Protein AF-A0A5K0YKY2-F1 (afdb_monomer)

Organism: NCBI:txid210225

InterPro domains:
  IPR025886 Phloem protein 2-like [PF14299] (1-164)

Nearest PDB structures (foldseek):
  7yaq-assembly1_A-2  TM=7.823E-01  e=2.676E-05  Cucumis sativus
  7w4b-assembly1_A  TM=7.890E-01  e=4.415E-05  Cucumis sativus
  8jmq-assembly1_B  TM=8.521E-01  e=5.703E-04  Asparagus officinalis
  8jmr-assembly1_B  TM=8.524E-01  e=8.418E-04  Asparagus officinalis
  8jmr-assembly1_A  TM=7.920E-01  e=7.125E-04  Asparagus officinalis

Secondary structure (DSSP, 8-state):
--------SBS--EEEEEEEGGGSPSS-EEEEEEEEE--TT-BSTTSSPEEEEEEETTS-EEEEEEE--S-----TTPPP----S------SS--------TT-------S-PPSPGGGSPEEEGGGTEEEEEEEEEE---STTTT-EEEEEEEE-S---BB--

Sequence (164 aa):
FSQVADLLSVWWLEIRAAIKATELSPHTWYAAYFILKHKEYSSGFNLYPVELAVSKGDGTYVSKREAFIHPDKRRKNTPQPSYAHTPPPYGHIYGWLPDWPRGRRHLMTSSEQPPPSNLRPREGGDDGWMEVEIGEFYTNGGEDGGGEVEFSLLEVNGVVKKGL

pLDDT: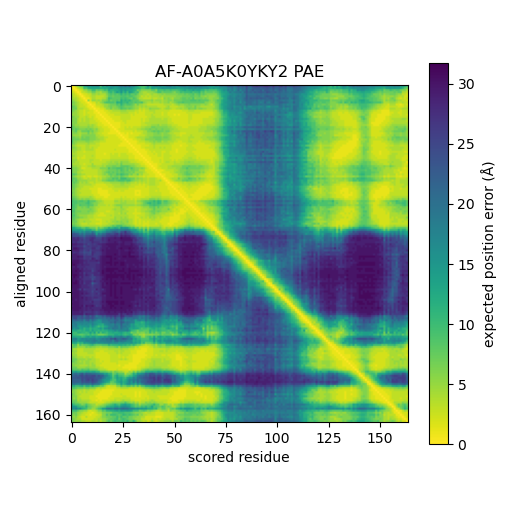 mean 71.1, std 21.6, range [28.22, 95.56]

Structure (mmCIF, N/CA/C/O backbone):
data_AF-A0A5K0YKY2-F1
#
_entry.id   AF-A0A5K0YKY2-F1
#
loop_
_atom_site.group_PDB
_atom_site.id
_atom_site.type_symbol
_atom_site.label_atom_id
_atom_site.label_alt_id
_atom_site.label_comp_id
_atom_site.label_asym_id
_atom_site.label_entity_id
_atom_site.label_seq_id
_atom_site.pdbx_PDB_ins_code
_atom_site.Cartn_x
_atom_site.Cartn_y
_atom_site.Cartn_z
_atom_site.occupancy
_atom_site.B_iso_or_equiv
_atom_site.auth_seq_id
_atom_site.auth_comp_id
_atom_site.auth_asym_id
_atom_site.auth_atom_id
_atom_site.pdbx_PDB_model_num
ATOM 1 N N . PHE A 1 1 ? -11.957 -2.140 -14.488 1.00 56.28 1 PHE A N 1
ATOM 2 C CA . PHE A 1 1 ? -11.502 -0.775 -14.155 1.00 56.28 1 PHE A CA 1
ATOM 3 C C . PHE A 1 1 ? -11.620 0.098 -15.396 1.00 56.28 1 PHE A C 1
ATOM 5 O O . PHE A 1 1 ? -11.141 -0.323 -16.441 1.00 56.28 1 PHE A O 1
ATOM 12 N N . SER A 1 2 ? -12.315 1.240 -15.329 1.00 73.56 2 SER A N 1
ATOM 13 C CA . SER A 1 2 ? -12.506 2.138 -16.487 1.00 73.56 2 SER A CA 1
ATOM 14 C C . SER A 1 2 ? -11.276 3.000 -16.784 1.00 73.56 2 SER A C 1
ATOM 16 O O . SER A 1 2 ? -11.110 3.454 -17.912 1.00 73.56 2 SER A O 1
ATOM 18 N N . GLN A 1 3 ? -10.406 3.201 -15.791 1.00 77.81 3 GLN A N 1
ATOM 19 C CA . GLN A 1 3 ? -9.130 3.905 -15.904 1.00 77.81 3 GLN A CA 1
ATOM 20 C C . GLN A 1 3 ? -8.097 3.211 -15.005 1.00 77.81 3 GLN A C 1
ATOM 22 O O . GLN A 1 3 ? -8.441 2.755 -13.914 1.00 77.81 3 GLN A O 1
ATOM 27 N N . VAL A 1 4 ? -6.854 3.099 -15.479 1.00 79.75 4 VAL A N 1
ATOM 28 C CA . VAL A 1 4 ? -5.704 2.537 -14.748 1.00 79.75 4 VAL A CA 1
ATOM 29 C C . VAL A 1 4 ? -4.495 3.421 -15.054 1.00 79.75 4 VAL A C 1
ATOM 31 O O . VAL A 1 4 ? -4.317 3.822 -16.205 1.00 79.75 4 VAL A O 1
ATOM 34 N N . ALA A 1 5 ? -3.697 3.753 -14.040 1.00 82.88 5 ALA A N 1
ATOM 35 C CA . ALA A 1 5 ? -2.444 4.482 -14.222 1.00 82.88 5 ALA A CA 1
ATOM 36 C C . ALA A 1 5 ? -1.346 3.529 -14.724 1.00 82.88 5 ALA A C 1
ATOM 38 O O . ALA A 1 5 ? -1.293 2.389 -14.280 1.00 82.88 5 ALA A O 1
ATOM 39 N N . ASP A 1 6 ? -0.490 3.995 -15.637 1.00 83.50 6 ASP A N 1
ATOM 40 C CA . ASP A 1 6 ? 0.668 3.240 -16.141 1.00 83.50 6 ASP A CA 1
ATOM 41 C C . ASP A 1 6 ? 1.952 3.968 -15.742 1.00 83.50 6 ASP A C 1
ATOM 43 O O . ASP A 1 6 ? 2.131 5.156 -16.041 1.00 83.50 6 ASP A O 1
ATOM 47 N N . LEU A 1 7 ? 2.843 3.271 -15.041 1.00 85.56 7 LEU A N 1
ATOM 48 C CA . LEU A 1 7 ? 4.088 3.857 -14.562 1.00 85.56 7 LEU A CA 1
ATOM 49 C C . LEU A 1 7 ? 5.164 3.862 -15.660 1.00 85.56 7 LEU A C 1
ATOM 51 O O . LEU A 1 7 ? 5.774 2.837 -15.946 1.00 85.56 7 LEU A O 1
ATOM 55 N N . LEU A 1 8 ? 5.466 5.015 -16.261 1.00 83.19 8 LEU A N 1
ATO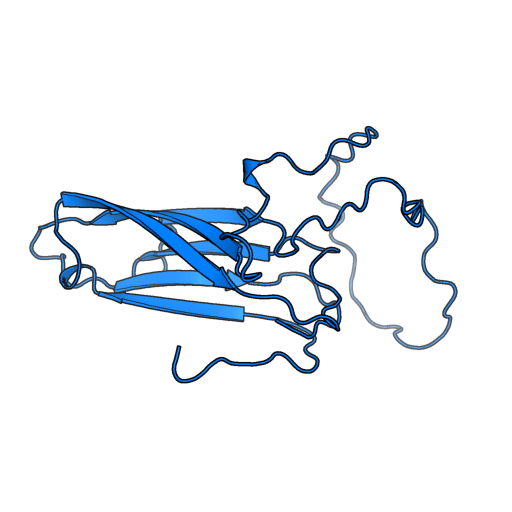M 56 C CA . LEU A 1 8 ? 6.415 5.079 -17.388 1.00 83.19 8 LEU A CA 1
ATOM 57 C C . LEU A 1 8 ? 7.890 4.923 -16.993 1.00 83.19 8 LEU A C 1
ATOM 59 O O . LEU A 1 8 ? 8.603 4.117 -17.584 1.00 83.19 8 LEU A O 1
ATOM 63 N N . SER A 1 9 ? 8.372 5.752 -16.068 1.00 83.06 9 SER A N 1
ATOM 64 C CA . SER A 1 9 ? 9.738 5.718 -15.533 1.00 83.06 9 SER A CA 1
ATOM 65 C C . SER A 1 9 ? 9.829 6.688 -14.360 1.00 83.06 9 SER A C 1
ATOM 67 O O . SER A 1 9 ? 9.892 7.899 -14.569 1.00 83.06 9 SER A O 1
ATOM 69 N N . VAL A 1 10 ? 9.850 6.175 -13.135 1.00 83.00 10 VAL A N 1
ATOM 70 C CA . VAL A 1 10 ? 9.938 6.994 -11.917 1.00 83.00 10 VAL A CA 1
ATOM 71 C C . VAL A 1 10 ? 11.118 6.577 -11.058 1.00 83.00 10 VAL A C 1
ATOM 73 O O . VAL A 1 10 ? 11.549 5.427 -11.093 1.00 83.00 10 VAL A O 1
ATOM 76 N N . TRP A 1 11 ? 11.646 7.526 -10.287 1.00 82.31 11 TRP A N 1
ATOM 77 C CA . TRP A 1 11 ? 12.727 7.278 -9.329 1.00 82.31 11 TRP A CA 1
ATOM 78 C C . TRP A 1 11 ? 12.205 6.876 -7.942 1.00 82.31 11 TRP A C 1
ATOM 80 O O . TRP A 1 11 ? 12.914 6.223 -7.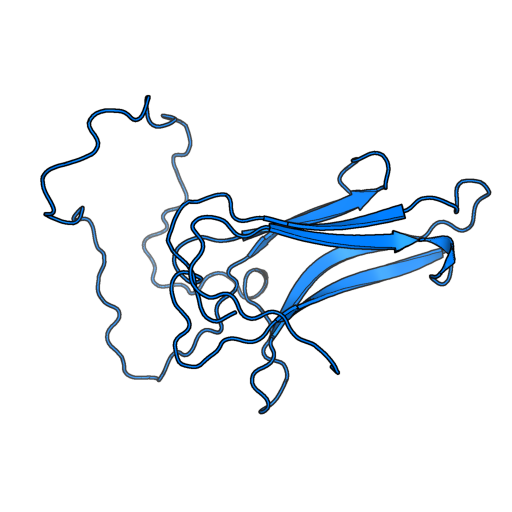181 1.00 82.31 11 TRP A O 1
ATOM 90 N N . TRP A 1 12 ? 10.958 7.243 -7.638 1.00 83.75 12 TRP A N 1
ATOM 91 C CA . TRP A 1 12 ? 10.239 6.884 -6.419 1.00 83.75 12 TRP A CA 1
ATOM 92 C C . TRP A 1 12 ? 8.766 6.608 -6.753 1.00 83.75 12 TRP A C 1
ATOM 94 O O . TRP A 1 12 ? 8.217 7.246 -7.658 1.00 83.75 12 TRP A O 1
ATOM 104 N N . LEU A 1 13 ? 8.146 5.667 -6.043 1.00 86.81 13 LEU A N 1
ATOM 105 C CA . LEU A 1 13 ? 6.720 5.368 -6.124 1.00 86.81 13 LEU A CA 1
ATOM 106 C C . LEU A 1 13 ? 6.090 5.517 -4.739 1.00 86.81 13 LEU A C 1
ATOM 108 O O . LEU A 1 13 ? 6.547 4.918 -3.764 1.00 86.81 13 LEU A O 1
ATOM 112 N N . GLU A 1 14 ? 5.005 6.279 -4.688 1.00 91.12 14 GLU A N 1
ATOM 113 C CA . GLU A 1 14 ? 4.132 6.387 -3.529 1.00 91.12 14 GLU A CA 1
ATOM 114 C C . GLU A 1 14 ? 2.681 6.246 -3.994 1.00 91.12 14 GLU A C 1
ATOM 116 O O . GLU A 1 14 ? 2.241 6.941 -4.912 1.00 91.12 14 GLU A O 1
ATOM 121 N N . ILE A 1 15 ? 1.941 5.340 -3.360 1.00 92.38 15 ILE A N 1
ATOM 122 C CA . ILE A 1 15 ? 0.499 5.182 -3.539 1.00 92.38 15 ILE A CA 1
ATOM 123 C C . ILE A 1 15 ? -0.147 5.420 -2.184 1.00 92.38 15 ILE A C 1
ATOM 125 O O . ILE A 1 15 ? 0.262 4.822 -1.189 1.00 92.38 15 ILE A O 1
ATOM 129 N N . ARG A 1 16 ? -1.168 6.274 -2.153 1.00 94.00 16 ARG A N 1
ATOM 130 C CA . ARG A 1 16 ? -1.998 6.511 -0.973 1.00 94.00 16 ARG A CA 1
ATOM 131 C C . ARG A 1 16 ? -3.460 6.286 -1.313 1.00 94.00 16 ARG A C 1
ATOM 133 O O . ARG A 1 16 ? -3.912 6.650 -2.397 1.00 94.00 16 ARG A O 1
ATOM 140 N N . ALA A 1 17 ? -4.188 5.706 -0.374 1.00 92.44 17 ALA A N 1
ATOM 141 C CA . ALA A 1 17 ? -5.633 5.571 -0.417 1.00 92.44 17 ALA A CA 1
ATOM 142 C C . ALA A 1 17 ? -6.204 5.894 0.964 1.00 92.44 17 ALA A C 1
ATOM 144 O O . ALA A 1 17 ? -5.536 5.680 1.970 1.00 92.44 17 ALA A O 1
ATOM 145 N N . ALA A 1 18 ? -7.434 6.391 1.010 1.00 93.06 18 ALA A N 1
ATOM 146 C CA . ALA A 1 18 ? -8.144 6.646 2.254 1.00 93.06 18 ALA A CA 1
ATOM 147 C C . ALA A 1 18 ? -9.601 6.209 2.105 1.00 93.06 18 ALA A C 1
ATOM 149 O O . ALA A 1 18 ? -10.187 6.341 1.028 1.00 93.06 18 ALA A O 1
ATOM 150 N N . ILE A 1 19 ? -10.174 5.682 3.183 1.00 92.56 19 ILE A N 1
ATOM 151 C CA . ILE A 1 19 ? -11.592 5.340 3.278 1.00 92.56 19 ILE A CA 1
ATOM 152 C C . ILE A 1 19 ? -12.148 5.860 4.597 1.00 92.56 19 ILE A C 1
ATOM 154 O O . ILE A 1 19 ? -11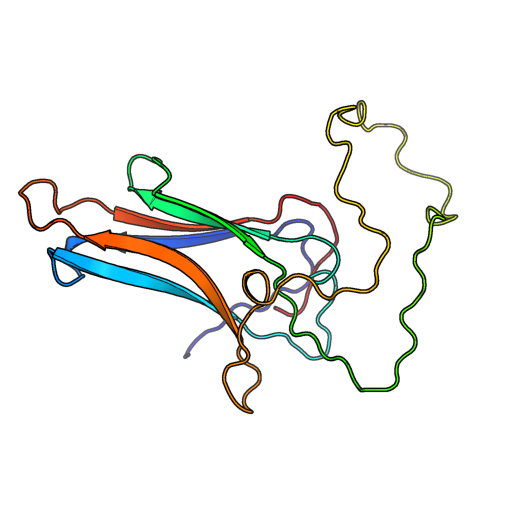.480 5.819 5.630 1.00 92.56 19 ILE A O 1
ATOM 158 N N . LYS A 1 20 ? -13.391 6.334 4.585 1.00 90.94 20 LYS A N 1
ATOM 159 C CA . LYS A 1 20 ? -14.077 6.695 5.823 1.00 90.94 20 LYS A CA 1
ATOM 160 C C . LYS A 1 20 ? -14.477 5.424 6.552 1.00 90.94 20 LYS A C 1
ATOM 162 O O . LYS A 1 20 ? -15.150 4.572 5.976 1.00 90.94 20 LYS A O 1
ATOM 167 N N . ALA A 1 21 ?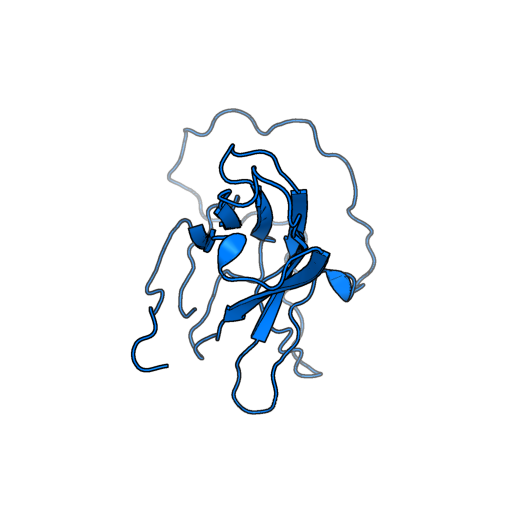 -14.127 5.310 7.831 1.00 87.81 21 ALA A N 1
ATOM 168 C CA . ALA A 1 21 ? -14.521 4.152 8.629 1.00 87.81 21 ALA A CA 1
ATOM 169 C C . ALA A 1 21 ? -16.053 4.003 8.725 1.00 87.81 21 ALA A C 1
ATOM 171 O O . ALA A 1 21 ? -16.539 2.888 8.881 1.00 87.81 21 ALA A O 1
ATOM 172 N N . THR A 1 22 ? -16.812 5.095 8.559 1.00 86.94 22 THR A N 1
ATOM 173 C CA . THR A 1 22 ? -18.285 5.088 8.507 1.00 86.94 22 THR A CA 1
ATOM 174 C C . THR A 1 22 ? -18.878 4.420 7.269 1.00 86.94 22 THR A C 1
ATOM 176 O O . THR A 1 22 ? -20.044 4.036 7.298 1.00 86.94 22 THR A O 1
ATOM 179 N N . GLU A 1 23 ? -18.119 4.289 6.177 1.00 90.25 23 GLU A N 1
ATOM 180 C CA . GLU A 1 23 ? -18.565 3.579 4.968 1.00 90.25 23 GLU A CA 1
ATOM 181 C C . GLU A 1 23 ? -18.423 2.059 5.112 1.00 90.25 23 GLU A C 1
ATOM 183 O O . GLU A 1 23 ? -18.930 1.291 4.294 1.00 90.25 23 GLU A O 1
ATOM 188 N N . LEU A 1 24 ? -17.747 1.618 6.171 1.00 90.25 24 LEU A N 1
ATOM 189 C CA . LEU A 1 24 ? -17.542 0.224 6.505 1.00 90.25 24 LEU A CA 1
ATOM 190 C C . LEU A 1 24 ? -18.528 -0.208 7.592 1.00 90.25 24 LEU A C 1
ATOM 192 O O . LEU A 1 24 ? -18.977 0.580 8.423 1.00 90.25 24 LEU A O 1
ATOM 196 N N . SER A 1 25 ? -18.851 -1.501 7.610 1.00 90.69 25 SER A N 1
ATOM 197 C CA . SER A 1 25 ? -19.624 -2.069 8.717 1.00 90.69 25 SER A CA 1
ATOM 198 C C . SER A 1 25 ? -18.825 -1.928 10.017 1.00 90.69 25 SER A C 1
ATOM 200 O O . SER A 1 25 ? -17.662 -2.339 10.023 1.00 90.69 25 SER A O 1
ATOM 202 N N . PRO A 1 26 ? -19.418 -1.386 11.096 1.00 90.44 26 PRO A N 1
ATOM 203 C CA . PRO A 1 26 ? -18.728 -1.165 12.361 1.00 90.44 26 PRO A CA 1
ATOM 204 C C . PRO A 1 26 ? -18.432 -2.485 13.081 1.00 90.44 26 PRO A C 1
ATOM 206 O O . PRO A 1 26 ? -19.029 -3.521 12.788 1.00 90.44 26 PRO A O 1
ATOM 209 N N . HIS A 1 27 ? -17.540 -2.435 14.070 1.00 88.00 27 HIS A N 1
ATOM 210 C CA . HIS A 1 27 ? -17.143 -3.575 14.904 1.00 88.00 27 HIS A CA 1
ATOM 211 C C . HIS A 1 27 ? -16.626 -4.778 14.104 1.00 88.00 27 HIS A C 1
ATOM 213 O O . HIS A 1 27 ? -16.833 -5.932 14.478 1.00 88.00 27 HIS A O 1
ATOM 219 N N . THR A 1 28 ? -15.971 -4.504 12.977 1.00 92.06 28 THR A N 1
ATOM 220 C CA . THR A 1 28 ? -15.542 -5.523 12.018 1.00 92.06 28 THR A CA 1
ATOM 221 C C . THR A 1 28 ? -14.048 -5.392 11.733 1.00 92.06 28 THR A C 1
ATOM 223 O O . THR A 1 28 ? -13.531 -4.280 11.577 1.00 92.06 28 THR A O 1
ATOM 226 N N . TRP A 1 29 ? -13.365 -6.538 11.667 1.00 92.88 29 TRP A N 1
ATOM 227 C CA . TRP A 1 29 ? -11.995 -6.647 11.172 1.00 92.88 29 TRP A CA 1
ATOM 228 C C . TRP A 1 29 ? -11.991 -6.660 9.646 1.00 92.88 29 TRP A C 1
ATOM 230 O O . TRP A 1 29 ? -12.685 -7.466 9.027 1.00 92.88 29 TRP A O 1
ATOM 240 N N . TYR A 1 30 ? -11.184 -5.787 9.058 1.00 92.62 30 TYR A N 1
ATOM 241 C CA . TYR A 1 30 ? -10.949 -5.720 7.624 1.00 92.62 30 TYR A CA 1
ATOM 242 C C . TYR A 1 30 ? -9.484 -6.001 7.329 1.00 92.62 30 TYR A C 1
ATOM 244 O O . TYR A 1 30 ? -8.604 -5.513 8.033 1.00 92.62 30 TYR A O 1
ATOM 252 N N . ALA A 1 31 ? -9.240 -6.728 6.243 1.00 92.44 31 ALA A N 1
ATOM 253 C CA . ALA A 1 31 ? -7.936 -6.827 5.606 1.00 92.44 31 ALA A CA 1
ATOM 254 C C . ALA A 1 31 ? -7.939 -5.950 4.347 1.00 92.44 31 ALA A C 1
ATOM 256 O O . ALA A 1 31 ? -8.886 -5.990 3.557 1.00 92.44 31 ALA A O 1
ATOM 257 N N . ALA A 1 32 ? -6.897 -5.143 4.171 1.00 91.88 32 ALA A N 1
ATOM 258 C CA . ALA A 1 32 ? -6.748 -4.240 3.038 1.00 91.88 32 ALA A CA 1
ATOM 259 C C . ALA A 1 32 ? -5.691 -4.756 2.058 1.00 91.88 32 ALA A C 1
ATOM 261 O O . ALA A 1 32 ? -4.629 -5.230 2.466 1.00 91.88 32 ALA A O 1
ATOM 262 N N . TYR A 1 33 ? -5.970 -4.616 0.761 1.00 92.25 33 TYR A N 1
ATOM 263 C CA . TYR A 1 33 ? -5.105 -5.076 -0.323 1.00 92.25 33 TYR A CA 1
ATOM 264 C C . TYR A 1 33 ? -5.007 -4.014 -1.418 1.00 92.25 33 TYR A C 1
ATOM 266 O O . TYR A 1 33 ? -6.017 -3.427 -1.807 1.00 92.25 33 TYR A O 1
ATOM 274 N N . PHE A 1 34 ? -3.812 -3.820 -1.973 1.00 90.75 34 PHE A N 1
ATOM 275 C CA . PHE A 1 34 ? -3.656 -3.189 -3.281 1.00 90.75 34 PHE A CA 1
ATOM 276 C C . PHE A 1 34 ? -3.756 -4.247 -4.375 1.00 90.75 34 PHE A C 1
ATOM 278 O O . PHE A 1 34 ? -3.144 -5.309 -4.278 1.00 90.75 34 PHE A O 1
ATOM 285 N N . ILE A 1 35 ? -4.500 -3.932 -5.433 1.00 89.38 35 ILE A N 1
ATOM 286 C CA . ILE A 1 35 ? -4.599 -4.766 -6.631 1.00 89.38 35 ILE A CA 1
ATOM 287 C C . ILE A 1 35 ? -3.756 -4.101 -7.720 1.00 89.38 35 ILE A C 1
ATOM 289 O O . ILE A 1 35 ? -4.103 -3.026 -8.206 1.00 89.38 35 ILE A O 1
ATOM 293 N N . LEU A 1 36 ? -2.626 -4.717 -8.065 1.00 88.25 36 LEU A N 1
ATOM 294 C CA . LEU A 1 36 ? -1.628 -4.176 -8.997 1.00 88.25 36 LEU A CA 1
ATOM 295 C C . LEU A 1 36 ? -1.433 -5.125 -10.183 1.00 88.25 36 LEU A C 1
ATOM 297 O O . LEU A 1 36 ? -1.803 -6.295 -10.104 1.00 88.25 36 LEU A O 1
ATOM 301 N N . LYS A 1 37 ? -0.849 -4.653 -11.288 1.00 87.62 37 LYS A N 1
ATOM 302 C CA . LYS A 1 37 ? -0.545 -5.509 -12.441 1.00 87.62 37 LYS A CA 1
ATOM 303 C C . LYS A 1 37 ? 0.711 -5.060 -13.162 1.00 87.62 37 LYS A C 1
ATOM 305 O O . LYS A 1 37 ? 0.807 -3.939 -13.627 1.00 87.62 37 LYS A O 1
ATOM 310 N N . HIS A 1 38 ? 1.637 -5.988 -13.366 1.00 85.50 38 HIS A N 1
ATOM 311 C CA . HIS A 1 38 ? 2.851 -5.702 -14.121 1.00 85.50 38 HIS A CA 1
ATOM 312 C C . HIS A 1 38 ? 2.606 -5.802 -15.625 1.00 85.50 38 HIS A C 1
ATOM 314 O O . HIS A 1 38 ? 2.054 -6.785 -16.128 1.00 85.50 38 HIS A O 1
ATOM 320 N N . LYS A 1 39 ? 3.109 -4.819 -16.366 1.00 85.31 39 LYS A N 1
ATOM 321 C CA . LYS A 1 39 ? 3.273 -4.896 -17.818 1.00 85.31 39 LYS A CA 1
ATOM 322 C C . LYS A 1 39 ? 4.425 -5.833 -18.173 1.00 85.31 39 LYS A C 1
ATOM 324 O O . LYS A 1 39 ? 5.326 -6.092 -17.377 1.00 85.31 39 LYS A O 1
ATOM 329 N N . GLU A 1 40 ? 4.450 -6.308 -19.413 1.00 82.56 40 GLU A N 1
ATOM 330 C CA . GLU A 1 40 ? 5.538 -7.166 -19.904 1.00 82.56 40 GLU A CA 1
ATOM 331 C C . GLU A 1 40 ? 6.915 -6.492 -19.810 1.00 82.56 40 GLU A C 1
ATOM 333 O O . GLU A 1 40 ? 7.907 -7.158 -19.524 1.00 82.56 40 GLU A O 1
ATOM 338 N N . TYR A 1 41 ? 6.963 -5.168 -19.983 1.00 80.88 41 TYR A N 1
ATOM 339 C CA . TYR A 1 41 ? 8.181 -4.360 -19.896 1.00 80.88 41 TYR A CA 1
ATOM 340 C C . TYR A 1 41 ? 8.512 -3.874 -18.474 1.00 80.88 41 TYR A C 1
ATOM 342 O O . TYR A 1 41 ? 9.375 -3.002 -18.324 1.00 80.88 41 TYR A O 1
ATOM 350 N N . SER A 1 42 ? 7.827 -4.385 -17.440 1.00 85.38 42 SER A N 1
ATOM 351 C CA . SER A 1 42 ? 8.026 -3.922 -16.064 1.00 85.38 42 SER A CA 1
ATOM 352 C C . SER A 1 42 ? 9.449 -4.191 -15.570 1.00 85.38 42 SER A C 1
ATOM 354 O O . SER A 1 42 ? 9.997 -5.265 -15.826 1.00 85.38 42 SER A O 1
ATOM 356 N N . SER A 1 43 ? 10.038 -3.257 -14.823 1.00 82.88 43 SER A N 1
ATOM 357 C CA . SER A 1 43 ? 11.377 -3.430 -14.244 1.00 82.88 43 SER A CA 1
ATOM 358 C C . SER A 1 43 ? 11.565 -2.625 -12.960 1.00 82.88 43 SER A C 1
ATOM 360 O O . SER A 1 43 ? 10.961 -1.567 -12.809 1.00 82.88 43 SER A O 1
ATOM 362 N N . GLY A 1 44 ? 12.460 -3.091 -12.080 1.00 82.31 44 GLY A N 1
ATOM 363 C CA . GLY A 1 44 ? 12.930 -2.352 -10.898 1.00 82.31 44 GLY A CA 1
ATOM 364 C C . GLY A 1 44 ? 12.192 -2.646 -9.582 1.00 82.31 44 GLY A C 1
ATOM 365 O O . GLY A 1 44 ? 12.645 -2.202 -8.532 1.00 82.31 44 GLY A O 1
ATOM 366 N N . PHE A 1 45 ? 11.115 -3.437 -9.612 1.00 83.50 45 PHE A N 1
ATOM 367 C CA . PHE A 1 45 ? 10.290 -3.783 -8.437 1.00 83.50 45 PHE A CA 1
ATOM 368 C C . PHE A 1 45 ? 10.780 -4.988 -7.615 1.00 83.50 45 PHE A C 1
ATOM 370 O O . PHE A 1 45 ? 10.244 -5.285 -6.552 1.00 83.50 45 PHE A O 1
ATOM 377 N N . ASN A 1 46 ? 11.781 -5.718 -8.106 1.00 80.44 46 ASN A N 1
ATOM 378 C CA . ASN A 1 46 ? 12.324 -6.920 -7.464 1.00 80.44 46 ASN A CA 1
ATOM 379 C C . ASN A 1 46 ? 13.591 -6.661 -6.631 1.00 80.44 46 ASN A C 1
ATOM 381 O O . ASN A 1 46 ? 14.115 -7.594 -6.030 1.00 80.44 46 ASN A O 1
ATOM 385 N N . LEU A 1 47 ? 14.108 -5.428 -6.628 1.00 75.31 47 LEU A N 1
ATOM 386 C CA . LEU A 1 47 ? 15.391 -5.099 -5.997 1.00 75.31 47 LEU A CA 1
ATOM 387 C C . LEU A 1 47 ? 15.249 -4.671 -4.538 1.00 75.31 47 LEU A C 1
ATOM 389 O O . LEU A 1 47 ? 16.095 -5.015 -3.718 1.00 75.31 47 LEU A O 1
ATOM 393 N N . TYR A 1 48 ? 14.182 -3.943 -4.214 1.00 82.06 48 TYR A N 1
ATOM 394 C CA . TYR A 1 48 ? 13.937 -3.425 -2.874 1.00 82.06 48 TYR A CA 1
ATOM 395 C C . TYR A 1 48 ? 12.479 -3.652 -2.484 1.00 82.06 48 TYR A C 1
ATOM 397 O O . TYR A 1 48 ? 11.604 -3.484 -3.338 1.00 82.06 48 TYR A O 1
ATOM 405 N N . PRO A 1 49 ? 12.206 -4.019 -1.222 1.00 84.50 49 PRO A N 1
ATOM 406 C CA . PRO A 1 49 ? 10.842 -4.080 -0.738 1.00 84.50 49 PRO A CA 1
ATOM 407 C C . PRO A 1 49 ? 10.248 -2.671 -0.643 1.00 84.50 49 PRO A C 1
ATOM 409 O O . PRO A 1 49 ? 10.963 -1.675 -0.481 1.00 84.50 49 PRO A O 1
ATOM 412 N N . VAL A 1 50 ? 8.927 -2.613 -0.730 1.00 87.88 50 VAL A N 1
ATOM 413 C CA . VAL A 1 50 ? 8.124 -1.427 -0.447 1.00 87.88 50 VAL A CA 1
ATOM 414 C C . VAL A 1 50 ? 7.635 -1.488 0.989 1.00 87.88 50 VAL A C 1
ATOM 416 O O . VAL A 1 50 ? 7.343 -2.566 1.510 1.00 87.88 50 VAL A O 1
ATOM 419 N N . GLU A 1 51 ? 7.538 -0.328 1.619 1.00 92.62 51 GLU A N 1
ATOM 420 C CA . GLU A 1 51 ? 6.842 -0.160 2.882 1.00 92.62 51 GLU A CA 1
ATOM 421 C C . GLU A 1 51 ? 5.337 -0.111 2.616 1.00 92.62 51 GLU A C 1
ATOM 423 O O . GLU A 1 51 ? 4.877 0.602 1.729 1.00 92.62 51 GLU A O 1
ATOM 428 N N . LEU A 1 52 ? 4.576 -0.877 3.386 1.00 93.69 52 LEU A N 1
ATOM 429 C CA . LEU A 1 52 ? 3.124 -0.928 3.355 1.00 93.69 52 LEU A CA 1
ATOM 430 C C . LEU A 1 52 ? 2.607 -0.545 4.732 1.00 93.69 52 LEU A C 1
ATOM 432 O O . LEU A 1 52 ? 3.094 -1.074 5.736 1.00 93.69 52 LEU A O 1
ATOM 436 N N . ALA A 1 53 ? 1.627 0.349 4.792 1.00 95.31 53 ALA A N 1
ATOM 437 C CA . ALA A 1 53 ? 1.086 0.789 6.066 1.00 95.31 53 ALA A CA 1
ATOM 438 C C . ALA A 1 53 ? -0.423 1.008 6.035 1.00 95.31 53 ALA A C 1
ATOM 440 O O . ALA A 1 53 ? -1.002 1.382 5.016 1.00 95.31 53 ALA A O 1
ATOM 441 N N . VAL A 1 54 ? -1.024 0.795 7.203 1.00 95.06 54 VAL A N 1
ATOM 442 C CA . VAL A 1 54 ? -2.378 1.222 7.545 1.00 95.06 54 VAL A CA 1
ATOM 443 C C . VAL A 1 54 ? -2.257 2.223 8.685 1.00 95.06 54 VAL A C 1
ATOM 445 O O . VAL A 1 54 ? -1.632 1.918 9.705 1.00 95.06 54 VAL A O 1
ATOM 448 N N . SER A 1 55 ? -2.851 3.399 8.541 1.00 94.25 55 SER A N 1
ATOM 449 C CA . SER A 1 55 ? -2.884 4.442 9.569 1.00 94.25 55 SER A CA 1
ATOM 450 C C . SER A 1 55 ? -4.301 4.952 9.791 1.00 94.25 55 SER A C 1
ATOM 452 O O . SER A 1 55 ? -5.185 4.807 8.952 1.00 94.25 55 SER A O 1
ATOM 454 N N . LYS A 1 56 ? -4.541 5.534 10.962 1.00 90.56 56 LYS A N 1
ATOM 455 C CA . LYS A 1 56 ? -5.735 6.346 11.212 1.00 90.56 56 LYS A CA 1
ATOM 456 C C . LYS A 1 56 ? -5.538 7.733 10.595 1.00 90.56 56 LYS A C 1
ATOM 458 O O . LYS A 1 56 ? -4.402 8.143 10.374 1.00 90.56 56 LYS A O 1
ATOM 463 N N . GLY A 1 57 ? -6.619 8.480 10.389 1.00 84.69 57 GLY A N 1
ATOM 464 C CA . GLY A 1 57 ? -6.582 9.838 9.828 1.00 84.69 57 GLY A CA 1
ATOM 465 C C . GLY A 1 57 ? -5.834 10.872 10.683 1.00 84.69 57 GLY A C 1
ATOM 466 O O . GLY A 1 57 ? -5.583 11.980 10.226 1.00 84.69 57 GLY A O 1
ATOM 467 N N . ASP A 1 58 ? -5.444 10.523 11.914 1.00 85.00 58 ASP A N 1
ATOM 468 C CA . ASP A 1 58 ? -4.523 11.313 12.743 1.00 85.00 58 ASP A CA 1
ATOM 469 C C . ASP A 1 58 ? -3.033 10.982 12.495 1.00 85.00 58 ASP A C 1
ATOM 471 O O . ASP A 1 58 ? -2.152 11.517 13.167 1.00 85.00 58 ASP A O 1
ATOM 475 N N . GLY A 1 59 ? -2.737 10.096 11.537 1.00 83.62 59 GLY A N 1
ATOM 476 C CA . GLY A 1 59 ? -1.395 9.619 11.202 1.00 83.62 59 GLY A CA 1
ATOM 477 C C . GLY A 1 59 ? -0.880 8.482 12.092 1.00 83.62 59 GLY A C 1
ATOM 478 O O . GLY A 1 59 ? 0.236 8.000 11.882 1.00 83.62 59 GLY A O 1
ATOM 479 N N . THR A 1 60 ? -1.655 8.015 13.075 1.00 89.00 60 THR A N 1
ATOM 480 C CA . THR A 1 60 ? -1.244 6.905 13.944 1.00 89.00 60 THR A CA 1
ATOM 481 C C . THR A 1 60 ? -1.231 5.594 13.165 1.00 89.00 60 THR A C 1
ATOM 483 O O . THR A 1 60 ? -2.269 5.143 12.678 1.00 89.00 60 THR A O 1
ATOM 486 N N . TYR A 1 61 ? -0.069 4.940 13.088 1.00 89.06 61 TYR A N 1
ATOM 487 C CA . TYR A 1 61 ? 0.052 3.622 12.464 1.00 89.06 61 TYR A CA 1
ATOM 488 C C . TYR A 1 61 ? -0.750 2.561 13.225 1.00 89.06 61 TYR A C 1
ATOM 490 O O . TYR A 1 61 ? -0.590 2.377 14.431 1.00 89.06 61 TYR A O 1
ATOM 498 N N . VAL A 1 62 ? -1.579 1.831 12.483 1.00 90.62 62 VAL A N 1
ATOM 499 C CA . VAL A 1 62 ? -2.280 0.619 12.924 1.00 90.62 62 VAL A CA 1
ATOM 500 C C . VAL A 1 62 ? -1.447 -0.610 12.576 1.00 90.62 62 VAL A C 1
ATOM 502 O O . VAL A 1 62 ? -1.270 -1.498 13.405 1.00 90.62 62 VAL A O 1
ATOM 505 N N . SER A 1 63 ? -0.903 -0.640 11.360 1.00 91.94 63 SER A N 1
ATOM 506 C CA . SER A 1 63 ? -0.044 -1.714 10.871 1.00 91.94 63 SER A CA 1
ATOM 507 C C . SER A 1 63 ? 1.019 -1.154 9.935 1.00 91.94 63 SER A C 1
ATOM 509 O O . SER A 1 63 ? 0.785 -0.173 9.229 1.00 91.94 63 SER A O 1
ATOM 511 N N . LYS A 1 64 ? 2.197 -1.779 9.938 1.00 92.19 64 LYS A N 1
ATOM 512 C CA . LYS A 1 64 ? 3.313 -1.438 9.061 1.00 92.19 64 LYS A CA 1
ATOM 513 C C . LYS A 1 64 ? 4.113 -2.694 8.743 1.00 92.19 64 LYS A C 1
ATOM 515 O O . LYS A 1 64 ? 4.491 -3.432 9.653 1.00 92.19 64 LYS A O 1
ATOM 520 N N . ARG A 1 65 ? 4.381 -2.933 7.461 1.00 87.06 65 ARG A N 1
ATOM 521 C CA . ARG A 1 65 ? 5.137 -4.093 6.977 1.00 87.06 65 ARG A CA 1
ATOM 522 C C . ARG A 1 65 ? 5.932 -3.755 5.722 1.00 87.06 65 ARG A C 1
ATOM 524 O O . ARG A 1 65 ? 5.746 -2.705 5.121 1.00 87.06 65 ARG A O 1
ATOM 531 N N . GLU A 1 66 ? 6.811 -4.660 5.325 1.00 87.06 66 GLU A N 1
ATOM 532 C CA . GLU A 1 66 ? 7.557 -4.570 4.071 1.00 87.06 66 GLU A CA 1
ATOM 533 C C . GLU A 1 66 ? 7.148 -5.733 3.161 1.00 87.06 66 GLU A C 1
ATOM 535 O O . GLU A 1 66 ? 6.879 -6.830 3.647 1.00 87.06 66 GLU A O 1
ATOM 540 N N . ALA A 1 67 ? 7.091 -5.518 1.849 1.00 85.38 67 ALA A N 1
ATOM 541 C CA . ALA A 1 67 ? 6.838 -6.588 0.884 1.00 85.38 67 ALA A CA 1
ATOM 542 C C . ALA A 1 67 ? 7.535 -6.304 -0.445 1.00 85.38 67 ALA A C 1
ATOM 544 O O . ALA A 1 67 ? 7.771 -5.155 -0.802 1.00 85.38 67 ALA A O 1
ATOM 545 N N . PHE A 1 68 ? 7.840 -7.342 -1.216 1.00 84.81 68 PHE A N 1
ATOM 546 C CA . PHE A 1 68 ? 8.226 -7.143 -2.613 1.00 84.81 68 PHE A CA 1
ATOM 547 C C . PHE A 1 68 ? 6.965 -7.042 -3.463 1.00 84.81 68 PHE A C 1
ATOM 549 O O . PHE A 1 68 ? 6.069 -7.858 -3.307 1.00 84.81 68 PHE A O 1
ATOM 556 N N . ILE A 1 69 ? 6.901 -6.101 -4.402 1.00 84.81 69 ILE A N 1
ATOM 557 C CA . ILE A 1 69 ? 5.793 -6.009 -5.366 1.00 84.81 69 ILE A CA 1
ATOM 558 C C . ILE A 1 69 ? 6.237 -6.510 -6.732 1.00 84.81 69 ILE A C 1
ATOM 560 O O . ILE A 1 69 ? 6.172 -5.803 -7.723 1.00 84.81 69 ILE A O 1
ATOM 564 N N . HIS A 1 70 ? 6.747 -7.736 -6.785 1.00 77.00 70 HIS A N 1
ATOM 565 C CA . HIS A 1 70 ? 7.088 -8.384 -8.044 1.00 77.00 70 HIS A CA 1
ATOM 566 C C . HIS A 1 70 ? 6.601 -9.836 -8.011 1.00 77.00 70 HIS A C 1
ATOM 568 O O . HIS A 1 70 ? 7.008 -10.577 -7.110 1.00 77.00 70 HIS A O 1
ATOM 574 N N . PRO A 1 71 ? 5.771 -10.273 -8.977 1.00 63.34 71 PRO A N 1
ATOM 575 C CA . PRO A 1 71 ? 5.375 -11.672 -9.075 1.00 63.34 71 PRO A CA 1
ATOM 576 C C . PRO A 1 71 ? 6.623 -12.508 -9.360 1.00 63.34 71 PRO A C 1
ATOM 578 O O . PRO A 1 71 ? 7.401 -12.192 -10.264 1.00 63.34 71 PRO A O 1
ATOM 581 N N . ASP A 1 72 ? 6.884 -13.545 -8.568 1.00 57.75 72 ASP A N 1
ATOM 582 C CA . ASP A 1 72 ? 8.044 -14.409 -8.783 1.00 57.75 72 ASP A CA 1
ATOM 583 C C . ASP A 1 72 ? 7.809 -15.252 -10.045 1.00 57.75 72 ASP A C 1
ATOM 585 O O . ASP A 1 72 ? 7.382 -16.401 -9.980 1.00 57.75 72 ASP A O 1
ATOM 589 N N . LYS A 1 73 ? 8.100 -14.681 -11.221 1.00 51.22 73 LYS A N 1
ATOM 590 C CA . LYS A 1 73 ? 8.102 -15.378 -12.513 1.00 51.22 73 LYS A CA 1
ATOM 591 C C . LYS A 1 73 ? 9.283 -16.351 -12.600 1.00 51.22 73 LYS A C 1
ATOM 593 O O . LYS A 1 73 ? 9.981 -16.370 -13.618 1.00 51.22 73 LYS A O 1
ATOM 598 N N . ARG A 1 74 ? 9.552 -17.157 -11.565 1.00 47.62 74 ARG A N 1
ATOM 599 C CA . ARG A 1 74 ? 10.497 -18.277 -11.635 1.00 47.62 74 ARG A CA 1
ATOM 600 C C . ARG A 1 74 ? 9.978 -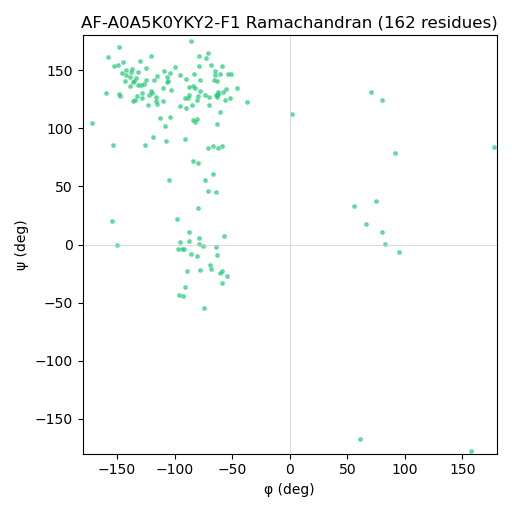19.284 -12.663 1.00 47.62 74 ARG A C 1
ATOM 602 O O . ARG A 1 74 ? 9.383 -20.312 -12.351 1.00 47.62 74 ARG A O 1
ATOM 609 N N . ARG A 1 75 ? 10.284 -19.011 -13.933 1.00 42.53 75 ARG A N 1
ATOM 610 C CA . ARG A 1 75 ? 10.530 -20.047 -14.927 1.00 42.53 75 ARG A CA 1
ATOM 611 C C . ARG A 1 75 ? 11.575 -20.966 -14.312 1.00 42.53 75 ARG A C 1
ATOM 613 O O . ARG A 1 75 ? 12.633 -20.502 -13.895 1.00 42.53 75 ARG A O 1
ATOM 620 N N . LYS A 1 76 ? 11.270 -22.260 -14.268 1.00 43.69 76 LYS A N 1
ATOM 621 C CA . LYS A 1 76 ? 12.057 -23.316 -13.616 1.00 43.69 76 LYS A CA 1
ATOM 622 C C . LYS A 1 76 ? 13.515 -23.467 -14.101 1.00 43.69 76 LYS A C 1
ATOM 624 O O . LYS A 1 76 ? 14.134 -24.427 -13.689 1.00 43.69 76 LYS A O 1
ATOM 629 N N . ASN A 1 77 ? 14.067 -22.588 -14.947 1.00 36.47 77 ASN A N 1
ATOM 630 C CA . ASN A 1 77 ? 15.395 -22.763 -15.555 1.00 36.47 77 ASN A CA 1
ATOM 631 C C . ASN A 1 77 ? 16.129 -21.468 -15.978 1.00 36.47 77 ASN A C 1
ATOM 633 O O . ASN A 1 77 ? 17.034 -21.544 -16.804 1.00 36.47 77 ASN A O 1
ATOM 637 N N . THR A 1 78 ? 15.803 -20.280 -15.455 1.00 36.81 78 THR A N 1
ATOM 638 C CA . THR A 1 78 ? 16.654 -19.099 -15.721 1.00 36.81 78 THR A CA 1
ATOM 639 C C . THR A 1 78 ? 17.727 -19.002 -14.633 1.00 36.81 78 THR A C 1
ATOM 641 O O . THR A 1 78 ? 17.354 -18.833 -13.470 1.00 36.81 78 THR A O 1
ATOM 644 N N . PRO A 1 79 ? 19.034 -19.101 -14.952 1.00 33.28 79 PRO A N 1
ATOM 645 C CA . PRO A 1 79 ? 20.084 -18.838 -13.976 1.00 33.28 79 PRO A CA 1
ATOM 646 C C . PRO A 1 79 ? 19.879 -17.431 -13.422 1.00 33.28 79 PRO A C 1
ATOM 648 O O . PRO A 1 79 ? 19.789 -16.469 -14.189 1.00 33.28 79 PRO A O 1
ATOM 651 N N . GLN A 1 80 ? 19.761 -17.313 -12.101 1.00 36.59 80 GLN A N 1
ATOM 652 C CA . GLN A 1 80 ? 19.782 -16.004 -11.464 1.00 36.59 80 GLN A CA 1
ATOM 653 C C . GLN A 1 80 ? 21.109 -15.334 -11.840 1.00 36.59 80 GLN A C 1
ATOM 655 O O . GLN A 1 80 ? 22.152 -15.983 -11.712 1.00 36.59 80 GLN A O 1
ATOM 660 N N . PRO A 1 81 ? 21.124 -14.070 -12.298 1.00 36.09 81 PRO A N 1
ATOM 661 C CA . PRO A 1 81 ? 22.372 -13.338 -12.338 1.00 36.09 81 PRO A CA 1
ATOM 662 C C . PRO A 1 81 ? 22.857 -13.264 -10.893 1.00 36.09 81 PRO A C 1
ATOM 664 O O . PRO A 1 81 ? 22.194 -12.685 -10.031 1.00 36.09 81 PRO A O 1
ATOM 667 N N . SER A 1 82 ? 23.981 -13.912 -10.611 1.00 37.91 82 SER A N 1
ATOM 668 C CA . SER A 1 82 ? 24.651 -13.820 -9.327 1.00 37.91 82 SER A CA 1
ATOM 669 C C . SER A 1 82 ? 25.172 -12.392 -9.176 1.00 37.91 82 SER A C 1
ATOM 671 O O . SER A 1 82 ? 26.331 -12.113 -9.475 1.00 37.91 82 SER A O 1
ATOM 673 N N . TYR A 1 83 ? 24.330 -11.470 -8.712 1.00 43.28 83 TYR A N 1
ATOM 674 C CA . TYR A 1 83 ? 24.770 -10.176 -8.188 1.00 43.28 83 TYR A CA 1
ATOM 675 C C . TYR A 1 83 ? 25.407 -10.390 -6.808 1.00 43.28 83 TYR A C 1
ATOM 677 O O . TYR A 1 83 ? 24.998 -9.827 -5.797 1.00 43.28 83 TYR A O 1
ATOM 685 N N . ALA A 1 84 ? 26.404 -11.270 -6.767 1.00 42.75 84 ALA A N 1
ATOM 686 C CA . ALA A 1 84 ? 27.308 -11.425 -5.655 1.00 42.75 84 ALA A CA 1
ATOM 687 C C . ALA A 1 84 ? 28.419 -10.377 -5.825 1.00 42.75 84 ALA A C 1
ATOM 689 O O . ALA A 1 84 ? 29.291 -10.496 -6.679 1.00 42.75 84 ALA A O 1
ATOM 690 N N . HIS A 1 85 ? 28.362 -9.350 -4.980 1.00 39.62 85 HIS A N 1
ATOM 691 C CA . HIS A 1 85 ? 29.511 -8.584 -4.481 1.00 39.62 85 HIS A CA 1
ATOM 692 C C . HIS A 1 85 ? 30.359 -7.717 -5.423 1.00 39.62 85 HIS A C 1
ATOM 694 O O . HIS A 1 85 ? 31.421 -7.268 -4.993 1.00 39.62 85 HIS A O 1
ATOM 700 N N . THR A 1 86 ? 29.905 -7.352 -6.620 1.00 34.19 86 THR A N 1
ATOM 701 C CA . THR A 1 86 ? 30.574 -6.282 -7.381 1.00 34.19 86 THR A CA 1
ATOM 702 C C . THR A 1 86 ? 29.660 -5.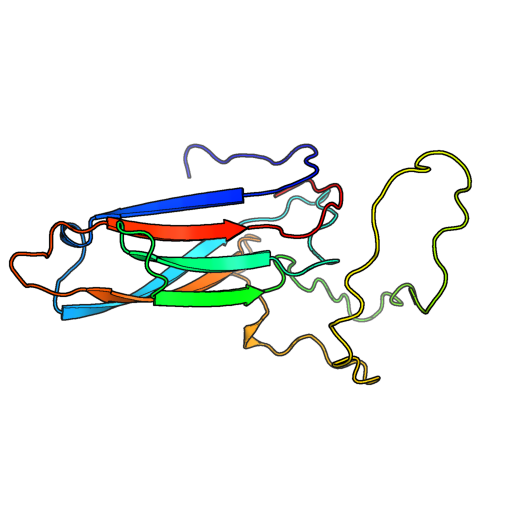069 -7.553 1.00 34.19 86 THR A C 1
ATOM 704 O O . THR A 1 86 ? 28.569 -5.200 -8.111 1.00 34.19 86 THR A O 1
ATOM 707 N N . PRO A 1 87 ? 30.057 -3.868 -7.078 1.00 38.25 87 PRO A N 1
ATOM 708 C CA . PRO A 1 87 ? 29.400 -2.654 -7.536 1.00 38.25 87 PRO A CA 1
ATOM 709 C C . PRO A 1 87 ? 29.609 -2.550 -9.057 1.00 38.25 87 PRO A C 1
ATOM 711 O O . PRO A 1 87 ? 30.645 -3.001 -9.559 1.00 38.25 87 PRO A O 1
ATOM 714 N N . PRO A 1 88 ? 28.647 -1.992 -9.811 1.00 41.72 88 PRO A N 1
ATOM 715 C CA . PRO A 1 88 ? 28.814 -1.819 -11.247 1.00 41.72 88 PRO A CA 1
ATOM 716 C C . PRO A 1 88 ? 30.098 -1.019 -11.519 1.00 41.72 88 PRO A C 1
ATOM 718 O O . PRO A 1 88 ? 30.309 0.014 -10.876 1.00 41.72 88 PRO A O 1
ATOM 721 N N . PRO A 1 89 ? 30.959 -1.441 -12.464 1.00 40.91 89 PRO A N 1
ATOM 722 C CA . PRO A 1 89 ? 32.089 -0.639 -12.887 1.00 40.91 89 PRO A CA 1
ATOM 723 C C . PRO A 1 89 ? 31.560 0.406 -13.867 1.00 40.91 89 PRO A C 1
ATOM 725 O O . PRO A 1 89 ? 31.802 0.340 -15.065 1.00 40.91 89 PRO A O 1
ATOM 728 N N . TYR A 1 90 ? 30.793 1.364 -13.361 1.00 42.03 90 TYR A N 1
ATOM 729 C CA . TYR A 1 90 ? 30.541 2.599 -14.079 1.00 42.03 90 TYR A CA 1
ATOM 730 C C . TYR A 1 90 ? 31.087 3.725 -13.227 1.00 42.03 90 TYR A C 1
ATOM 732 O O . TYR A 1 90 ? 30.463 4.231 -12.297 1.00 42.03 90 TYR A O 1
ATOM 740 N N . GLY A 1 91 ? 32.346 4.028 -13.534 1.00 43.50 91 GLY A N 1
ATOM 741 C CA . GLY A 1 91 ? 32.991 5.243 -13.108 1.00 43.50 91 GLY A CA 1
ATOM 742 C C . GLY A 1 91 ? 32.231 6.467 -13.607 1.00 43.50 91 GLY A C 1
ATOM 743 O O . GLY A 1 91 ? 31.617 6.462 -14.673 1.00 43.50 91 GLY A O 1
ATOM 744 N N . HIS A 1 92 ? 32.426 7.525 -12.828 1.00 41.03 92 HIS A N 1
ATOM 745 C CA . HIS A 1 92 ? 32.141 8.921 -13.119 1.00 41.03 92 HIS A CA 1
ATOM 746 C C . HIS A 1 92 ? 30.674 9.335 -12.946 1.00 41.03 92 HIS A C 1
ATOM 748 O O . HIS A 1 92 ? 29.775 8.847 -13.616 1.00 41.03 92 HIS A O 1
ATOM 754 N N . ILE A 1 93 ? 30.507 10.366 -12.106 1.00 40.88 93 ILE A N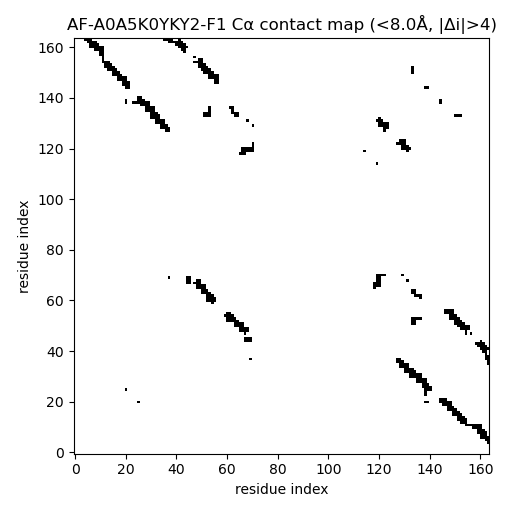 1
ATOM 755 C CA . ILE A 1 93 ? 29.295 11.159 -11.848 1.00 40.88 93 ILE A CA 1
ATOM 756 C C . ILE A 1 93 ? 28.437 10.615 -10.690 1.00 40.88 93 ILE A C 1
ATOM 758 O O . ILE A 1 93 ? 27.467 9.918 -10.912 1.00 40.88 93 ILE A O 1
ATOM 762 N N . TYR A 1 94 ? 28.846 10.903 -9.447 1.00 39.06 94 TYR A N 1
ATOM 763 C CA . TYR A 1 94 ? 28.068 11.569 -8.376 1.00 39.06 94 TYR A CA 1
ATOM 764 C C . TYR A 1 94 ? 28.952 11.613 -7.117 1.00 39.06 94 TYR A C 1
ATOM 766 O O . TYR A 1 94 ? 28.894 10.755 -6.245 1.00 39.06 94 TYR A O 1
ATOM 774 N N . GLY A 1 95 ? 29.824 12.621 -7.042 1.00 36.59 95 GLY A N 1
ATOM 775 C CA . GLY A 1 95 ? 30.727 12.862 -5.910 1.00 36.59 95 GLY A CA 1
ATOM 776 C C . GLY A 1 95 ? 30.077 13.539 -4.699 1.00 36.59 95 GLY A C 1
ATOM 777 O O . GLY A 1 95 ? 30.764 14.301 -4.032 1.00 36.59 95 GLY A O 1
ATOM 778 N N . TRP A 1 96 ? 28.785 13.315 -4.434 1.00 41.59 96 TRP A N 1
ATOM 779 C CA . TRP A 1 96 ? 28.063 13.922 -3.306 1.00 41.59 96 TRP A CA 1
ATOM 780 C C . TRP A 1 96 ? 26.879 13.047 -2.864 1.00 41.59 96 TRP A C 1
ATOM 782 O O . TRP A 1 96 ? 25.749 13.274 -3.282 1.00 41.59 96 TRP A O 1
ATOM 792 N N . LEU A 1 97 ? 27.124 12.065 -1.995 1.00 34.34 97 LEU A N 1
ATOM 793 C CA . LEU A 1 97 ? 26.104 11.525 -1.089 1.00 34.34 97 LEU A CA 1
ATOM 794 C C . LEU A 1 97 ? 26.730 11.393 0.313 1.00 34.34 97 LEU A C 1
ATOM 796 O O . LEU A 1 97 ? 27.788 10.770 0.426 1.00 34.34 97 LEU A O 1
ATOM 800 N N . PRO A 1 98 ? 26.134 11.992 1.364 1.00 36.66 98 PRO A N 1
ATOM 801 C CA . PRO A 1 98 ? 26.611 11.850 2.737 1.00 36.66 98 PRO A CA 1
ATOM 802 C C . PRO A 1 98 ? 26.457 10.415 3.253 1.00 36.66 98 PRO A C 1
ATOM 804 O O . PRO A 1 98 ? 25.463 9.749 2.978 1.00 36.66 98 PRO A O 1
ATOM 807 N N . ASP A 1 99 ? 27.468 9.992 4.009 1.00 35.75 99 ASP A N 1
ATOM 808 C CA . ASP A 1 99 ? 27.589 8.817 4.875 1.00 35.75 99 ASP A CA 1
ATOM 809 C C . ASP A 1 99 ? 26.404 7.836 4.950 1.00 35.75 99 ASP A C 1
ATOM 811 O O . ASP A 1 99 ? 25.373 8.066 5.582 1.00 35.75 99 ASP A O 1
ATOM 815 N N . TRP A 1 100 ? 26.666 6.642 4.418 1.00 35.69 100 TRP A N 1
ATOM 816 C CA . TRP A 1 100 ? 26.014 5.380 4.758 1.00 35.69 100 TRP A CA 1
ATOM 817 C C . TRP A 1 100 ? 25.688 5.283 6.264 1.00 35.69 100 TRP A C 1
ATOM 819 O O . TRP A 1 100 ? 26.615 5.316 7.087 1.00 35.69 100 TRP A O 1
ATOM 829 N N . PRO A 1 101 ? 24.422 5.072 6.676 1.00 34.88 101 PRO A N 1
ATOM 830 C CA . PRO A 1 101 ? 24.114 4.756 8.062 1.00 34.88 101 PRO A CA 1
ATOM 831 C C . PRO A 1 101 ? 24.771 3.421 8.435 1.00 34.88 101 PRO A C 1
ATOM 833 O O . PRO A 1 101 ? 24.320 2.336 8.065 1.00 34.88 101 PRO A O 1
ATOM 836 N N . ARG A 1 102 ? 25.872 3.504 9.190 1.00 46.47 102 ARG A N 1
ATOM 837 C CA . ARG A 1 102 ? 26.616 2.391 9.803 1.00 46.47 102 ARG A CA 1
ATOM 838 C C . ARG A 1 102 ? 25.782 1.700 10.896 1.00 46.47 102 ARG A C 1
ATOM 840 O O . ARG A 1 102 ? 26.173 1.699 12.058 1.00 46.47 102 ARG A O 1
ATOM 847 N N . GLY A 1 103 ? 24.620 1.142 10.547 1.00 36.31 103 GLY A N 1
ATOM 848 C CA . GLY A 1 103 ? 23.618 0.771 11.552 1.00 36.31 103 GLY A CA 1
ATOM 849 C C . GLY A 1 103 ? 22.685 -0.408 11.276 1.00 36.31 103 GLY A C 1
ATOM 850 O O . GLY A 1 103 ? 21.901 -0.718 12.163 1.00 36.31 103 GLY A O 1
ATOM 851 N N . ARG A 1 104 ? 22.745 -1.111 10.137 1.00 40.03 104 ARG A N 1
ATOM 852 C CA . ARG A 1 104 ? 21.982 -2.368 9.959 1.00 40.03 104 ARG A CA 1
ATOM 853 C C . ARG A 1 104 ? 22.900 -3.511 9.540 1.00 40.03 104 ARG A C 1
ATOM 855 O O . ARG A 1 104 ? 23.116 -3.778 8.364 1.00 40.03 104 ARG A O 1
ATOM 862 N N . ARG A 1 105 ? 23.492 -4.151 10.549 1.00 36.47 105 ARG A N 1
ATOM 863 C CA . ARG A 1 105 ? 24.144 -5.460 10.441 1.00 36.47 105 ARG A CA 1
ATOM 864 C C . ARG A 1 105 ? 23.067 -6.531 10.664 1.00 36.47 105 ARG A C 1
ATOM 866 O O . ARG A 1 105 ? 22.410 -6.470 11.694 1.00 36.47 105 ARG A O 1
ATOM 873 N N . HIS A 1 106 ? 22.978 -7.499 9.741 1.00 35.53 106 HIS A N 1
ATOM 874 C CA . HIS A 1 106 ? 22.108 -8.698 9.752 1.00 35.53 106 HIS A CA 1
ATOM 875 C C . HIS A 1 106 ? 20.602 -8.429 9.538 1.00 35.53 106 HIS A C 1
ATOM 877 O O . HIS A 1 106 ? 20.040 -7.559 10.182 1.00 35.53 106 HIS A O 1
ATOM 883 N N . LEU A 1 107 ? 19.873 -9.119 8.649 1.00 35.03 107 LEU A N 1
ATOM 884 C CA . LEU A 1 107 ? 20.005 -10.502 8.179 1.00 35.03 107 LEU A CA 1
ATOM 885 C C . LEU A 1 107 ? 20.423 -10.609 6.697 1.00 35.03 107 LEU A C 1
ATOM 887 O O . LEU A 1 107 ? 19.626 -10.390 5.793 1.00 35.03 107 LEU A O 1
ATOM 891 N N . MET A 1 108 ? 21.659 -11.041 6.455 1.00 28.22 108 MET A N 1
ATOM 892 C CA . MET A 1 108 ? 22.010 -11.800 5.254 1.00 28.22 108 MET A CA 1
ATOM 893 C C . MET A 1 108 ? 22.235 -13.236 5.716 1.00 28.22 108 MET A C 1
ATOM 895 O O . MET A 1 108 ? 23.339 -13.598 6.115 1.00 28.22 108 MET A O 1
ATOM 899 N N . THR A 1 109 ? 21.183 -14.049 5.730 1.00 30.58 109 THR A N 1
ATOM 900 C CA . THR A 1 109 ? 21.366 -15.499 5.757 1.00 30.58 109 THR A CA 1
ATOM 901 C C . THR A 1 109 ? 21.668 -15.933 4.333 1.00 30.58 109 THR A C 1
ATOM 903 O O . THR A 1 109 ? 20.811 -15.900 3.453 1.00 30.58 109 THR A O 1
ATOM 906 N N . SER A 1 110 ? 22.930 -16.298 4.116 1.00 36.75 110 SER A N 1
ATOM 907 C CA . SER A 1 110 ? 23.397 -17.075 2.973 1.00 36.75 110 SER A CA 1
ATOM 908 C C . SER A 1 110 ? 22.665 -18.419 2.956 1.00 36.75 110 SER A C 1
ATOM 910 O O . SER A 1 110 ? 23.104 -19.410 3.530 1.00 36.75 110 SER A O 1
ATOM 912 N N . SER A 1 111 ? 21.480 -18.413 2.368 1.00 32.19 111 SER A N 1
ATOM 913 C CA . SER A 1 111 ? 20.743 -19.577 1.904 1.00 32.19 111 SER A CA 1
ATOM 914 C C . SER A 1 111 ? 19.748 -19.038 0.890 1.00 32.19 111 SER A C 1
ATOM 916 O O . SER A 1 111 ? 19.068 -18.059 1.193 1.00 32.19 111 SER A O 1
ATOM 918 N N . GLU A 1 112 ? 19.672 -19.641 -0.292 1.00 42.09 112 GLU A N 1
ATOM 919 C CA . GLU A 1 112 ? 18.746 -19.321 -1.390 1.00 42.09 112 GLU A CA 1
ATOM 920 C C . GLU A 1 112 ? 17.266 -19.553 -1.022 1.00 42.09 112 GLU A C 1
ATOM 922 O O . GLU A 1 112 ? 16.500 -20.151 -1.780 1.00 42.09 112 GLU A O 1
ATOM 927 N N . GLN A 1 113 ? 16.830 -19.112 0.153 1.00 34.09 113 GLN A N 1
ATOM 928 C CA . GLN A 1 113 ? 15.439 -19.168 0.531 1.00 34.09 113 GLN A CA 1
ATOM 929 C C . GLN A 1 113 ? 14.722 -17.985 -0.120 1.00 34.09 113 GLN A C 1
ATOM 931 O O . GLN A 1 113 ? 15.150 -16.838 0.044 1.00 34.09 113 GLN A O 1
ATOM 936 N N . PRO A 1 114 ? 13.658 -18.237 -0.905 1.00 46.53 114 PRO A N 1
ATOM 937 C CA . PRO A 1 114 ? 12.786 -17.160 -1.347 1.00 46.53 114 PRO A CA 1
ATOM 938 C C . PRO A 1 114 ? 12.350 -16.329 -0.129 1.00 46.53 114 PRO A C 1
ATOM 940 O O . PRO A 1 114 ? 12.175 -16.919 0.942 1.00 46.53 114 PRO A O 1
ATOM 943 N N . PRO A 1 115 ? 12.145 -14.999 -0.259 1.00 48.94 115 PRO A N 1
ATOM 944 C CA . PRO A 1 115 ? 11.512 -14.223 0.801 1.00 48.94 115 PRO A CA 1
ATOM 945 C C . PRO A 1 115 ? 10.274 -14.979 1.293 1.00 48.94 115 PRO A C 1
ATOM 947 O O . PRO A 1 115 ? 9.550 -15.524 0.442 1.00 48.94 115 PRO A O 1
ATOM 950 N N . PRO A 1 116 ? 10.076 -15.083 2.620 1.00 52.78 116 PRO A N 1
ATOM 951 C CA . PRO A 1 116 ? 9.011 -15.890 3.189 1.00 52.78 116 PRO A CA 1
ATOM 952 C C . PRO A 1 116 ? 7.669 -15.490 2.571 1.00 52.78 116 PRO A C 1
ATOM 954 O O . PRO A 1 116 ? 7.467 -14.344 2.165 1.00 52.78 116 PRO A O 1
ATOM 957 N N . SER A 1 117 ? 6.776 -16.466 2.413 1.00 55.25 117 SER A N 1
ATOM 958 C CA . SER A 1 117 ? 5.552 -16.343 1.608 1.00 55.25 117 SER A CA 1
ATOM 959 C C . SER A 1 117 ? 4.664 -15.158 1.997 1.00 55.25 117 SER A C 1
ATOM 961 O O . SER A 1 117 ? 3.976 -14.618 1.141 1.00 55.25 117 SER A O 1
ATOM 963 N N . ASN A 1 118 ? 4.719 -14.721 3.254 1.00 58.12 118 ASN A N 1
ATOM 964 C CA . ASN A 1 118 ? 3.998 -13.563 3.782 1.00 58.12 118 ASN A CA 1
ATOM 965 C C . ASN A 1 118 ? 4.501 -12.203 3.259 1.00 58.12 118 ASN A C 1
ATOM 967 O O . ASN A 1 118 ? 3.788 -11.214 3.376 1.00 58.12 118 ASN A O 1
ATOM 971 N N . LEU A 1 119 ? 5.708 -12.138 2.689 1.00 60.56 119 LEU A N 1
ATOM 972 C CA . LEU A 1 119 ? 6.272 -10.927 2.071 1.00 60.56 119 LEU A CA 1
ATOM 973 C C . LEU A 1 119 ? 6.039 -10.878 0.557 1.00 60.56 119 LEU A C 1
ATOM 975 O O . LEU A 1 119 ? 6.548 -9.980 -0.122 1.00 60.56 119 LEU A O 1
ATOM 979 N N . ARG A 1 120 ? 5.336 -11.880 0.015 1.00 65.25 120 ARG A N 1
ATOM 980 C CA . ARG A 1 120 ? 5.077 -12.017 -1.413 1.00 65.25 120 ARG A CA 1
ATOM 981 C C . ARG A 1 120 ? 3.627 -11.652 -1.724 1.00 65.25 120 ARG A C 1
ATOM 983 O O . ARG A 1 120 ? 2.730 -12.043 -0.979 1.00 65.25 120 ARG A O 1
ATOM 990 N N . PRO A 1 121 ? 3.382 -10.960 -2.840 1.00 65.19 121 PRO A N 1
ATOM 991 C CA . PRO A 1 121 ? 2.040 -10.748 -3.340 1.00 65.19 121 PRO A CA 1
ATOM 992 C C . PRO A 1 121 ? 1.420 -12.076 -3.749 1.00 65.19 121 PRO A C 1
ATOM 994 O O . PRO A 1 121 ? 2.116 -12.986 -4.213 1.00 65.19 121 PRO A O 1
ATOM 997 N N . ARG A 1 122 ? 0.102 -12.168 -3.626 1.00 72.75 122 ARG A N 1
ATOM 998 C CA . ARG A 1 122 ? -0.658 -13.299 -4.141 1.00 72.75 122 ARG A CA 1
ATOM 999 C C . ARG A 1 122 ? -1.048 -13.007 -5.587 1.00 72.75 122 ARG A C 1
ATOM 1001 O O . ARG A 1 122 ? -1.631 -11.966 -5.864 1.00 72.75 122 ARG A O 1
ATOM 1008 N N . GLU A 1 123 ? -0.731 -13.905 -6.515 1.00 69.94 123 GLU A N 1
ATOM 1009 C CA . GLU A 1 123 ? -1.232 -13.792 -7.891 1.00 69.94 123 GLU A CA 1
ATOM 1010 C C . GLU A 1 123 ? -2.742 -14.070 -7.910 1.00 69.94 123 GLU A C 1
ATOM 1012 O O . GLU A 1 123 ? -3.211 -15.085 -7.382 1.00 69.94 123 GLU A O 1
ATOM 1017 N N . GLY A 1 124 ? -3.501 -13.143 -8.488 1.00 60.50 124 GLY A N 1
ATOM 1018 C CA . GLY A 1 124 ? -4.935 -13.261 -8.695 1.00 60.50 124 GLY A CA 1
ATOM 1019 C C . GLY A 1 124 ? -5.212 -13.885 -10.057 1.00 60.50 124 GLY A C 1
ATOM 1020 O O . GLY A 1 124 ? -5.331 -13.173 -11.038 1.00 60.50 124 GLY A O 1
ATOM 1021 N N . GLY A 1 125 ? -5.318 -15.213 -10.130 1.00 61.84 125 GLY A N 1
ATOM 1022 C CA . GLY A 1 125 ? -5.756 -15.924 -11.343 1.00 61.84 125 GLY A CA 1
ATOM 1023 C C . GLY A 1 125 ? -4.885 -15.732 -12.601 1.00 61.84 125 GLY A C 1
ATOM 1024 O O . GLY A 1 125 ? -3.764 -15.235 -12.550 1.00 61.84 125 GLY A O 1
ATOM 1025 N N . ASP A 1 126 ? -5.414 -16.154 -13.756 1.00 68.62 126 ASP A N 1
ATOM 1026 C CA . ASP A 1 126 ? -4.703 -16.161 -15.051 1.00 68.62 126 ASP A CA 1
ATOM 1027 C C . ASP A 1 126 ? -4.638 -14.779 -15.740 1.00 68.62 126 ASP A C 1
ATOM 1029 O O . ASP A 1 126 ? -4.103 -14.644 -16.842 1.00 68.62 126 ASP A O 1
ATOM 1033 N N . ASP A 1 127 ? -5.200 -13.733 -15.129 1.00 75.81 127 ASP A N 1
ATOM 1034 C CA . ASP A 1 127 ? -5.347 -12.411 -15.748 1.00 75.81 127 ASP A CA 1
ATOM 1035 C C . ASP A 1 127 ? -4.169 -11.455 -15.467 1.00 75.81 127 ASP A C 1
ATOM 1037 O O . ASP A 1 127 ? -4.099 -10.355 -16.037 1.00 75.81 127 ASP A O 1
ATOM 1041 N N . GLY A 1 128 ? -3.209 -11.890 -14.644 1.00 80.25 128 GLY A N 1
ATOM 1042 C CA . GLY A 1 128 ? -1.968 -11.184 -14.336 1.00 80.25 128 GLY A CA 1
ATOM 1043 C C . GLY A 1 128 ? -2.095 -10.065 -13.300 1.00 80.25 128 GLY A C 1
ATOM 1044 O O . GLY A 1 128 ? -1.145 -9.291 -13.160 1.00 80.25 128 GLY A O 1
ATOM 1045 N N . TRP A 1 129 ? -3.229 -9.944 -12.605 1.00 86.62 129 TRP A N 1
ATOM 1046 C CA . TRP A 1 129 ? -3.334 -9.085 -11.426 1.00 86.62 129 TRP A CA 1
ATOM 1047 C C . TRP A 1 129 ? -2.715 -9.757 -10.195 1.00 86.62 129 TRP A C 1
ATOM 1049 O O . TRP A 1 129 ? -2.623 -10.978 -10.086 1.00 86.62 129 TRP A O 1
ATOM 1059 N N . MET A 1 130 ? -2.261 -8.940 -9.253 1.00 87.31 130 MET A N 1
ATOM 1060 C CA . MET A 1 130 ? -1.661 -9.377 -7.996 1.00 87.31 130 MET A CA 1
ATOM 1061 C C . MET A 1 130 ? -2.279 -8.613 -6.830 1.00 87.31 130 MET A C 1
ATOM 1063 O O . MET A 1 130 ? -2.462 -7.398 -6.890 1.00 87.31 130 MET A O 1
ATOM 1067 N N . GLU A 1 131 ? -2.562 -9.343 -5.760 1.00 89.50 131 GLU A N 1
ATOM 1068 C CA . GLU A 1 131 ? -3.041 -8.830 -4.487 1.00 89.50 131 GLU A CA 1
ATOM 1069 C C . GLU A 1 131 ? -1.846 -8.639 -3.550 1.00 89.50 131 GLU A C 1
ATOM 1071 O O . GLU A 1 131 ? -1.128 -9.583 -3.202 1.00 89.50 131 GLU A O 1
ATOM 1076 N N . VAL A 1 132 ? -1.628 -7.398 -3.132 1.00 89.38 132 VAL A N 1
ATOM 1077 C CA . VAL A 1 132 ? -0.614 -7.019 -2.152 1.00 89.38 132 VAL A CA 1
ATOM 1078 C C . VAL A 1 132 ? -1.338 -6.640 -0.874 1.00 89.38 132 VAL A C 1
ATOM 1080 O O . VAL A 1 132 ? -1.894 -5.551 -0.774 1.00 89.38 132 VAL A O 1
ATOM 1083 N N . GLU A 1 133 ? -1.347 -7.543 0.101 1.00 91.50 133 GLU A N 1
ATOM 1084 C CA . GLU A 1 133 ? -1.907 -7.248 1.419 1.00 91.50 133 GLU A CA 1
ATOM 1085 C C . GLU A 1 133 ? -1.115 -6.111 2.074 1.00 91.50 133 GLU A C 1
ATOM 1087 O O . GLU A 1 133 ? 0.116 -6.131 2.097 1.00 91.50 133 GLU A O 1
ATOM 1092 N N . ILE A 1 134 ? -1.826 -5.121 2.593 1.00 93.12 134 ILE A N 1
ATOM 1093 C CA . ILE A 1 134 ? -1.271 -3.928 3.236 1.00 93.12 134 ILE A CA 1
ATOM 1094 C C . ILE A 1 134 ? -1.248 -4.148 4.749 1.00 93.12 134 ILE A C 1
ATOM 1096 O O . ILE A 1 134 ? -0.253 -3.869 5.417 1.00 93.12 134 ILE A O 1
ATOM 1100 N N . GLY A 1 135 ? -2.340 -4.703 5.272 1.00 91.81 135 GLY A N 1
ATOM 1101 C CA . GLY A 1 135 ? -2.513 -5.053 6.671 1.00 91.81 135 GLY A CA 1
ATOM 1102 C C . GLY A 1 135 ? -3.985 -5.144 7.052 1.00 91.81 135 GLY A C 1
ATOM 1103 O O . GLY A 1 135 ? -4.878 -4.955 6.222 1.00 91.81 135 GLY A O 1
ATOM 1104 N N . GLU A 1 136 ? -4.217 -5.407 8.331 1.00 92.19 136 GLU A N 1
ATOM 1105 C CA . GLU A 1 136 ? -5.548 -5.506 8.916 1.00 92.19 136 GLU A CA 1
ATOM 1106 C C . GLU A 1 136 ? -5.831 -4.316 9.833 1.00 92.19 136 GLU A C 1
ATOM 1108 O O . GLU A 1 136 ? -4.929 -3.765 10.470 1.00 92.19 136 GLU A O 1
ATOM 1113 N N . PHE A 1 137 ? -7.098 -3.924 9.915 1.00 91.38 137 PHE A N 1
ATOM 1114 C CA . PHE A 1 137 ? -7.566 -2.906 10.845 1.00 91.38 137 PHE A CA 1
ATOM 1115 C C . PHE A 1 137 ? -8.973 -3.228 11.340 1.00 91.38 137 PHE A C 1
ATOM 1117 O O . PHE A 1 137 ? -9.743 -3.939 10.695 1.00 91.38 137 PHE A O 1
ATOM 1124 N N . TYR A 1 138 ? -9.310 -2.679 12.502 1.00 89.88 138 TYR A N 1
ATOM 1125 C CA . TYR A 1 138 ? -10.617 -2.847 13.118 1.00 89.88 138 TYR A CA 1
ATOM 1126 C C . TYR A 1 138 ? -11.399 -1.537 13.080 1.00 89.88 138 TYR A C 1
ATOM 1128 O O . TYR A 1 138 ? -10.869 -0.471 13.401 1.00 89.88 138 TYR A O 1
ATOM 1136 N N . THR A 1 139 ? -12.669 -1.626 12.703 1.00 87.62 139 THR A N 1
ATOM 1137 C CA . THR A 1 139 ? -13.597 -0.491 12.702 1.00 87.62 139 THR A CA 1
ATOM 1138 C C . THR A 1 139 ? -14.329 -0.410 14.038 1.00 87.62 139 THR A C 1
ATOM 1140 O O . THR A 1 139 ? -14.956 -1.371 14.477 1.00 87.62 139 THR A O 1
ATOM 1143 N N . ASN A 1 140 ? -14.287 0.749 14.694 1.00 79.56 140 ASN A N 1
ATOM 1144 C CA . ASN A 1 140 ? -15.078 1.002 15.900 1.00 79.56 140 ASN A CA 1
ATOM 1145 C C . ASN A 1 140 ? -16.438 1.595 15.513 1.00 79.56 140 ASN A C 1
ATOM 1147 O O . ASN A 1 140 ? -16.506 2.421 14.610 1.00 79.56 140 ASN A O 1
ATOM 1151 N N . GLY A 1 141 ? -17.515 1.218 16.208 1.00 65.31 141 GLY A N 1
ATOM 1152 C CA . GLY A 1 141 ? -18.851 1.793 15.989 1.00 65.31 141 GLY A CA 1
ATOM 1153 C C . GLY A 1 141 ? -19.252 2.906 16.964 1.00 65.31 141 GLY A C 1
ATOM 1154 O O . GLY A 1 141 ? -20.445 3.099 17.170 1.00 65.31 141 GLY A O 1
ATOM 1155 N N . GLY A 1 142 ? -18.292 3.575 17.616 1.00 60.22 142 GLY A N 1
ATOM 1156 C CA . GLY A 1 142 ? -18.550 4.671 18.568 1.00 60.22 142 GLY A CA 1
ATOM 1157 C C . GLY A 1 142 ? -18.692 6.053 17.908 1.00 60.22 142 GLY A C 1
ATOM 1158 O O . GLY A 1 142 ? -18.467 6.184 16.710 1.00 60.22 142 GLY 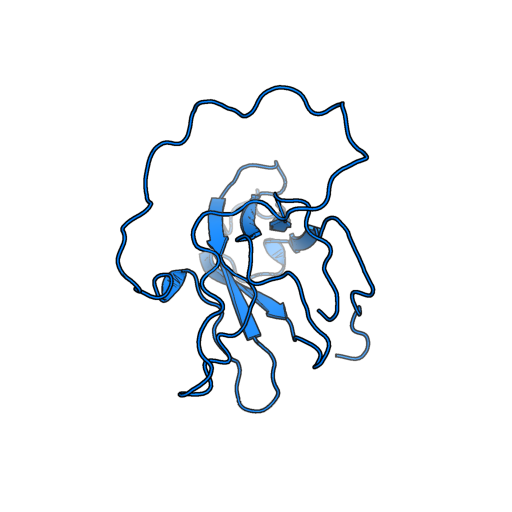A O 1
ATOM 1159 N N . GLU A 1 143 ? -19.027 7.088 18.693 1.00 54.28 143 GLU A N 1
ATOM 1160 C CA . GLU A 1 143 ? -19.237 8.487 18.241 1.00 54.28 143 GLU A CA 1
ATOM 1161 C C . GLU A 1 143 ? -18.016 9.125 17.544 1.00 54.28 143 GLU A C 1
ATOM 1163 O O . GLU A 1 143 ? -18.188 9.984 16.683 1.00 54.28 143 GLU A O 1
ATOM 1168 N N . ASP A 1 144 ? -16.801 8.627 17.802 1.00 57.81 144 ASP A N 1
ATOM 1169 C CA . ASP A 1 144 ? -15.569 8.990 17.076 1.00 57.81 144 ASP A CA 1
ATOM 1170 C C . ASP A 1 144 ? -15.437 8.282 15.705 1.00 57.81 144 ASP A C 1
ATOM 1172 O O . ASP A 1 144 ? -14.416 8.383 15.021 1.00 57.81 144 ASP A O 1
ATOM 1176 N N . GLY A 1 145 ? -16.465 7.536 15.287 1.00 53.66 145 GLY A N 1
ATOM 1177 C CA . GLY A 1 145 ? -16.498 6.672 14.102 1.00 53.66 145 GLY A CA 1
ATOM 1178 C C . GLY A 1 145 ? -16.359 7.391 12.759 1.00 53.66 145 GLY A C 1
ATOM 1179 O O . GLY A 1 145 ? -16.296 6.726 11.732 1.00 53.66 145 GLY A O 1
ATOM 1180 N N . GLY A 1 146 ? -16.267 8.725 12.759 1.00 61.00 146 GLY A N 1
ATOM 1181 C CA . GLY A 1 146 ? -16.017 9.569 11.587 1.00 61.00 146 GLY A CA 1
ATOM 1182 C C . GLY A 1 146 ? -14.573 9.573 11.070 1.00 61.00 146 GLY A C 1
ATOM 1183 O O . GLY A 1 146 ? -14.300 10.263 10.091 1.00 61.00 146 GLY A O 1
ATOM 1184 N N . GLY A 1 147 ? -13.651 8.855 11.720 1.00 80.56 147 GLY A N 1
ATOM 1185 C CA . GLY A 1 147 ? -12.240 8.826 11.332 1.00 80.56 147 GLY A CA 1
ATOM 1186 C C . GLY A 1 147 ? -11.988 8.198 9.956 1.00 80.56 147 GLY A C 1
ATOM 1187 O O . GLY A 1 147 ? -12.658 7.249 9.542 1.00 80.56 147 GLY A O 1
ATOM 1188 N N . GLU A 1 148 ? -10.985 8.716 9.253 1.00 89.94 148 GLU A N 1
ATOM 1189 C CA . GLU A 1 148 ? -10.465 8.100 8.033 1.00 89.94 148 GLU A CA 1
ATOM 1190 C C . GLU A 1 148 ? -9.462 6.997 8.389 1.00 89.94 148 GLU A C 1
ATOM 1192 O O . GLU A 1 148 ? -8.756 7.069 9.399 1.00 89.94 148 GLU A O 1
ATOM 1197 N N . VAL A 1 149 ? -9.425 5.952 7.572 1.00 93.25 149 VAL A N 1
ATOM 1198 C CA . VAL A 1 149 ? -8.364 4.948 7.572 1.00 93.25 149 VAL A CA 1
ATOM 1199 C C . VAL A 1 149 ? -7.580 5.147 6.289 1.00 93.25 149 VAL A C 1
ATOM 1201 O O . VAL A 1 149 ? -8.148 5.129 5.197 1.00 93.25 149 VAL A O 1
ATOM 1204 N N . GLU A 1 150 ? -6.283 5.355 6.433 1.00 95.56 150 GLU A N 1
ATOM 1205 C CA . GLU A 1 150 ? -5.354 5.574 5.340 1.00 95.56 150 GLU A CA 1
ATOM 1206 C C . GLU A 1 150 ? -4.527 4.316 5.081 1.00 95.56 150 GLU A C 1
ATOM 1208 O O . GLU A 1 150 ? -4.185 3.558 5.991 1.00 95.56 150 GLU A O 1
ATOM 1213 N N . PHE A 1 151 ? -4.179 4.119 3.818 1.00 95.56 151 PHE A N 1
ATOM 1214 C CA . PHE A 1 151 ? -3.357 3.027 3.330 1.00 95.56 151 PHE A CA 1
ATOM 1215 C C . PHE A 1 151 ? -2.247 3.600 2.468 1.00 95.56 151 PHE A C 1
ATOM 1217 O O . PHE A 1 151 ? -2.502 4.463 1.621 1.00 95.56 151 PHE A O 1
ATOM 1224 N N . SER A 1 152 ? -1.030 3.096 2.628 1.00 95.06 152 SER A N 1
ATOM 1225 C CA . SER A 1 152 ? 0.091 3.539 1.810 1.00 95.06 152 SER A CA 1
ATOM 1226 C C . SER A 1 152 ? 0.978 2.397 1.341 1.00 95.06 152 SER A C 1
ATOM 1228 O O . SER A 1 152 ? 1.136 1.375 2.009 1.00 95.06 152 SER A O 1
ATOM 1230 N N . LEU A 1 153 ? 1.542 2.603 0.153 1.00 93.50 153 LEU A N 1
ATOM 1231 C CA . LEU A 1 153 ? 2.669 1.868 -0.398 1.00 93.50 153 LEU A CA 1
ATOM 1232 C C . LEU A 1 153 ? 3.752 2.888 -0.717 1.00 93.50 153 LEU A C 1
ATOM 1234 O O . LEU A 1 153 ? 3.527 3.791 -1.522 1.00 93.50 153 LEU A O 1
ATOM 1238 N N . LEU A 1 154 ? 4.913 2.741 -0.090 1.00 90.62 154 LEU A N 1
ATOM 1239 C CA . LEU A 1 154 ? 6.019 3.678 -0.190 1.00 90.62 154 LEU A CA 1
ATOM 1240 C C . LEU A 1 154 ? 7.317 2.960 -0.550 1.00 90.62 154 LEU A C 1
ATOM 1242 O O . LEU A 1 154 ? 7.784 2.060 0.148 1.00 90.62 154 LEU A O 1
ATOM 1246 N N . GLU A 1 155 ? 7.960 3.419 -1.614 1.00 84.00 155 GLU A N 1
ATOM 1247 C CA . GLU A 1 155 ? 9.326 3.027 -1.922 1.00 84.00 155 GLU A CA 1
ATOM 1248 C C . GLU A 1 155 ? 10.340 3.884 -1.180 1.00 84.00 155 GLU A C 1
ATOM 1250 O O . GLU A 1 155 ? 10.446 5.090 -1.384 1.00 84.00 155 GLU A O 1
ATOM 1255 N N . VAL A 1 156 ? 11.157 3.223 -0.365 1.00 71.69 156 VAL A N 1
ATOM 1256 C CA . VAL A 1 156 ? 12.206 3.874 0.429 1.00 71.69 156 VAL A CA 1
ATOM 1257 C C . VAL A 1 156 ? 13.573 3.892 -0.275 1.00 71.69 156 VAL A C 1
ATOM 1259 O O . VAL A 1 156 ? 14.513 4.491 0.238 1.00 71.69 156 VAL A O 1
ATOM 1262 N N . ASN A 1 157 ? 13.698 3.262 -1.456 1.00 72.00 157 ASN A N 1
ATOM 1263 C CA . ASN A 1 157 ? 14.959 3.127 -2.202 1.00 72.00 157 ASN A CA 1
ATOM 1264 C C . ASN A 1 157 ? 14.840 3.576 -3.677 1.00 72.00 157 ASN A C 1
ATOM 1266 O O . ASN A 1 157 ? 13.958 3.134 -4.423 1.00 72.00 157 ASN A O 1
ATOM 1270 N N . GLY A 1 158 ? 15.785 4.420 -4.106 1.00 65.12 158 GLY A N 1
ATOM 1271 C CA . GLY A 1 158 ? 15.787 5.120 -5.397 1.00 65.12 158 GLY A CA 1
ATOM 1272 C C . GLY A 1 158 ? 16.349 4.324 -6.577 1.00 65.12 158 GLY A C 1
ATOM 1273 O O . GLY A 1 158 ? 17.433 4.619 -7.074 1.00 65.12 158 GLY A O 1
ATOM 1274 N N . VAL A 1 159 ? 15.609 3.320 -7.049 1.00 77.50 159 VAL A N 1
ATOM 1275 C CA . VAL A 1 159 ? 15.856 2.684 -8.359 1.00 77.50 159 VAL A CA 1
ATOM 1276 C C . VAL A 1 159 ? 14.787 3.115 -9.350 1.00 77.50 159 VAL A C 1
ATOM 1278 O O . VAL A 1 159 ? 13.624 3.239 -8.973 1.00 77.50 159 VAL A O 1
ATOM 1281 N N . VAL A 1 160 ? 15.171 3.293 -10.617 1.00 81.88 160 VAL A N 1
ATOM 1282 C CA . VAL A 1 160 ? 14.237 3.577 -11.713 1.00 81.88 160 VAL A CA 1
ATOM 1283 C C . VAL A 1 160 ? 13.267 2.412 -11.917 1.00 81.88 160 VAL A C 1
ATOM 1285 O O . VAL A 1 160 ? 13.690 1.265 -12.080 1.00 81.88 160 VAL A O 1
ATOM 1288 N N . LYS A 1 161 ? 11.968 2.717 -11.954 1.00 83.75 161 LYS A N 1
ATOM 1289 C CA . LYS A 1 161 ? 10.886 1.735 -12.086 1.00 83.75 161 LYS A CA 1
ATOM 1290 C C . LYS A 1 161 ? 9.889 2.120 -13.153 1.00 83.75 161 LYS A C 1
ATOM 1292 O O . LYS A 1 161 ? 9.647 3.302 -13.388 1.00 83.75 161 LYS A O 1
ATOM 1297 N N . LYS A 1 162 ? 9.313 1.104 -13.788 1.00 85.44 162 LYS A N 1
ATOM 1298 C CA . LYS A 1 162 ? 8.319 1.258 -14.851 1.00 85.44 162 LYS A CA 1
ATOM 1299 C C . LYS A 1 162 ? 7.462 0.014 -15.023 1.00 85.44 162 LYS A C 1
ATOM 1301 O O . LYS A 1 162 ? 7.903 -1.074 -14.659 1.00 85.44 162 LYS A O 1
ATOM 1306 N N . GLY A 1 163 ? 6.311 0.173 -15.669 1.00 83.38 163 GLY A N 1
ATOM 1307 C CA . GLY A 1 163 ? 5.408 -0.889 -16.100 1.00 83.38 163 GLY A CA 1
ATOM 1308 C C . GLY A 1 163 ? 4.595 -1.516 -14.972 1.00 83.38 163 GLY A C 1
ATOM 1309 O O . GLY A 1 163 ? 4.412 -2.731 -15.000 1.00 83.38 163 GLY A O 1
ATOM 1310 N N . LEU A 1 164 ? 4.162 -0.710 -14.000 1.00 82.94 164 LEU A N 1
ATOM 1311 C CA . LEU A 1 164 ? 3.135 -1.057 -13.010 1.00 82.94 164 LEU A CA 1
ATOM 1312 C C . LEU A 1 164 ? 1.796 -0.446 -13.424 1.00 82.94 164 LEU A C 1
ATOM 1314 O O . LEU A 1 164 ? 1.853 0.643 -14.044 1.00 82.94 164 LEU A O 1
#

Radius of gyration: 18.98 Å; Cα contacts (8 Å, |Δi|>4): 268; chains: 1; bounding box: 53×37×38 Å

Solvent-accessible surface area (backbone atoms only — not comparable to full-atom values): 10374 Å² total; per-residue (Å²): 128,97,74,81,82,73,41,80,73,37,52,66,55,76,48,79,49,75,45,52,42,66,84,44,72,55,73,35,81,43,77,43,64,49,82,46,47,67,44,94,80,41,44,56,39,80,80,55,56,29,40,21,29,28,24,39,68,88,68,51,73,72,30,76,46,64,31,37,76,48,83,84,79,75,60,96,78,68,81,73,81,78,84,72,91,68,79,79,93,69,79,84,92,78,98,79,76,84,78,80,78,91,76,80,82,78,91,80,71,95,60,97,65,73,78,58,72,89,35,48,50,46,74,48,72,96,81,56,36,30,40,35,76,36,43,61,51,72,33,63,73,52,95,76,30,78,43,35,39,33,38,38,39,37,48,85,63,82,50,66,30,25,27,64

Foldseek 3Di:
DVDDDFFAKDQWDKDKDKDQLVVDDAQDKDWDWDKDFFDPPWDDQQPAWWKKFKAKLVRHTPDIDTAGPDAPPPPVDDPDPPPPDDDPPDDDDDPDDDDDPPDDDDDPDPDPDDDPPLRYWDQDPPPRITIGTRGMDHQHPDPVSRMMMMIMITDPGGDMTGGD

Mean predicted aligned error: 13.47 Å